Protein AF-A0A165Y566-F1 (afdb_monomer_lite)

Secondary structure (DSSP, 8-state):
-----------GGGSHHHHHHHHHHHTT----STTHHHHHHHHHHHHHHHHS----HHHHHHHHHHH--HHHHHHHHHHHHHHHHHHHTT--

pLDDT: mean 77.92, std 15.82, range [45.28, 95.06]

Foldseek 3Di:
DDPPPPPPPPPPCPDPVNVVLLVVLCVVAPLEDPCNLVSLVSSQVSSCVVPVDGDDSVVNVVVCVVPDPRVVRNVVVVVVVVVVVVVVVVPD

Radius of gyration: 18.21 Å; chains: 1; bounding box: 49×45×46 Å

Structure (mmCIF, N/CA/C/O backbone):
data_AF-A0A165Y566-F1
#
_entry.id   AF-A0A165Y566-F1
#
loop_
_atom_site.group_PDB
_atom_site.id
_atom_site.type_symbol
_atom_site.label_atom_id
_atom_site.label_alt_id
_atom_site.label_comp_id
_atom_site.label_asym_id
_atom_site.label_entity_id
_atom_site.label_seq_id
_atom_site.pdbx_PDB_ins_code
_atom_site.Cartn_x
_atom_site.Cartn_y
_atom_site.Cartn_z
_atom_site.occupancy
_atom_site.B_iso_or_equiv
_atom_site.auth_seq_id
_atom_site.auth_comp_id
_atom_site.auth_asym_id
_atom_site.auth_atom_id
_atom_site.pdbx_PDB_model_num
ATOM 1 N N . MET A 1 1 ? -24.769 -31.296 14.960 1.00 45.28 1 MET A N 1
ATOM 2 C CA . MET A 1 1 ? -23.919 -30.932 13.818 1.00 45.28 1 MET A CA 1
ATOM 3 C C . MET A 1 1 ? -23.650 -29.465 14.030 1.00 45.28 1 MET A C 1
ATOM 5 O O . MET A 1 1 ? -24.580 -28.682 13.919 1.00 45.28 1 MET A O 1
ATOM 9 N N . GLU A 1 2 ? -22.482 -29.163 14.589 1.00 46.53 2 GLU A N 1
ATOM 10 C CA . GLU A 1 2 ? -21.982 -27.795 14.703 1.00 46.53 2 GLU A CA 1
ATOM 11 C C . GLU A 1 2 ? -21.556 -27.387 13.300 1.00 46.53 2 GLU A C 1
ATOM 13 O O . GLU A 1 2 ? -20.661 -28.001 12.721 1.00 46.53 2 GLU A O 1
ATOM 18 N N . ASP A 1 3 ? -22.280 -26.431 12.730 1.00 47.72 3 ASP A N 1
ATOM 19 C CA . ASP A 1 3 ? -21.851 -25.752 11.522 1.00 47.72 3 ASP A CA 1
ATOM 20 C C . ASP A 1 3 ? -20.683 -24.840 11.927 1.00 47.72 3 ASP A C 1
ATOM 22 O O . ASP A 1 3 ? -20.878 -23.787 12.535 1.00 47.72 3 ASP A O 1
ATOM 26 N N . ASP A 1 4 ? -19.460 -25.302 11.654 1.00 50.53 4 ASP A N 1
ATOM 27 C CA . ASP A 1 4 ? -18.244 -24.487 11.615 1.00 50.53 4 ASP A CA 1
ATOM 28 C C . ASP A 1 4 ? -18.412 -23.437 10.503 1.00 50.53 4 ASP A C 1
ATOM 30 O O . ASP A 1 4 ? -17.992 -23.618 9.357 1.00 50.53 4 ASP A O 1
ATOM 34 N N . GLU A 1 5 ? -19.078 -22.331 10.828 1.00 49.12 5 GLU A N 1
ATOM 35 C CA . GLU A 1 5 ? -19.102 -21.131 10.002 1.00 49.12 5 GLU A CA 1
ATOM 36 C C . GLU A 1 5 ? -17.723 -20.474 10.137 1.00 49.12 5 GLU A C 1
ATOM 38 O O . GLU A 1 5 ? -17.469 -19.660 11.026 1.00 49.12 5 GLU A O 1
ATOM 43 N N . ALA A 1 6 ? -16.784 -20.919 9.297 1.00 48.44 6 ALA A N 1
ATOM 44 C CA . ALA A 1 6 ? -15.493 -20.277 9.113 1.00 48.44 6 ALA A CA 1
ATOM 45 C C . ALA A 1 6 ? -15.744 -18.791 8.842 1.00 48.44 6 ALA A C 1
ATOM 47 O O . ALA A 1 6 ? -16.154 -18.406 7.750 1.00 48.44 6 ALA A O 1
ATOM 48 N N . SER A 1 7 ? -15.543 -17.960 9.864 1.00 49.44 7 SER A N 1
ATOM 49 C CA . SER A 1 7 ? -15.646 -16.517 9.749 1.00 49.44 7 SER A CA 1
ATOM 50 C C . SER A 1 7 ? -14.607 -16.065 8.728 1.00 49.44 7 SER A C 1
ATOM 52 O O . SER A 1 7 ? -13.418 -15.972 9.055 1.00 49.44 7 SER A O 1
ATOM 54 N N . GLU A 1 8 ? -15.036 -15.826 7.489 1.00 57.66 8 GLU A N 1
ATOM 55 C CA . GLU A 1 8 ? -14.245 -15.129 6.483 1.00 57.66 8 GLU A CA 1
ATOM 56 C C . GLU A 1 8 ? -13.888 -13.766 7.070 1.00 57.66 8 GLU A C 1
ATOM 58 O O . GLU A 1 8 ? -14.673 -12.818 7.078 1.00 57.66 8 GLU A O 1
ATOM 63 N N . THR A 1 9 ? -12.712 -13.698 7.686 1.00 73.31 9 THR A N 1
ATOM 64 C CA . THR A 1 9 ? -12.230 -12.481 8.316 1.00 73.31 9 THR A CA 1
ATOM 65 C C . THR A 1 9 ? -11.777 -11.602 7.169 1.00 73.31 9 THR A C 1
ATOM 67 O O . THR A 1 9 ? -10.683 -11.790 6.645 1.00 73.31 9 THR A O 1
ATOM 70 N N . THR A 1 10 ? -12.658 -10.712 6.712 1.00 78.12 10 THR A N 1
ATOM 71 C CA . THR A 1 10 ? -12.371 -9.795 5.608 1.00 78.12 10 THR A CA 1
ATOM 72 C C . THR A 1 10 ? -11.027 -9.101 5.861 1.00 78.12 10 THR A C 1
ATOM 74 O O . THR A 1 10 ? -10.872 -8.477 6.921 1.00 78.12 10 THR A O 1
ATOM 77 N N . PRO A 1 11 ? -10.050 -9.205 4.938 1.00 87.81 11 PRO A N 1
ATOM 78 C CA . PRO A 1 11 ? -8.771 -8.524 5.073 1.00 87.81 11 PRO A CA 1
ATOM 79 C C . PRO A 1 11 ? -8.981 -7.037 5.348 1.00 87.81 11 PRO A C 1
ATOM 81 O O . PRO A 1 11 ? -9.880 -6.405 4.794 1.00 87.81 11 PRO A O 1
ATOM 84 N N . TRP A 1 12 ? -8.152 -6.435 6.203 1.00 90.75 12 TRP A N 1
ATOM 85 C CA . TRP A 1 12 ? -8.363 -5.034 6.587 1.00 90.75 12 TRP A CA 1
ATOM 86 C C . TRP A 1 12 ? -8.326 -4.081 5.377 1.00 90.75 12 TRP A C 1
ATOM 88 O O . TRP A 1 12 ? -9.080 -3.107 5.338 1.00 90.75 12 TRP A O 1
ATOM 98 N N . LEU A 1 13 ? -7.514 -4.393 4.359 1.00 91.06 13 LEU A N 1
ATOM 99 C CA . LEU A 1 13 ? -7.445 -3.654 3.091 1.00 91.06 13 LEU A CA 1
ATOM 100 C C . LEU A 1 13 ? -8.725 -3.735 2.239 1.00 91.06 13 LEU A C 1
ATOM 102 O O . LEU A 1 13 ? -8.860 -2.961 1.293 1.00 91.06 13 LEU A O 1
ATOM 106 N N . ASP A 1 14 ? -9.654 -4.634 2.561 1.00 90.62 14 ASP A N 1
ATOM 107 C CA . ASP A 1 14 ? -10.975 -4.757 1.928 1.00 90.62 14 ASP A CA 1
ATOM 108 C C . ASP A 1 14 ? -12.082 -4.065 2.740 1.00 90.62 14 ASP A C 1
ATOM 110 O O . ASP A 1 14 ? -13.245 -4.040 2.343 1.00 90.62 14 ASP A O 1
ATOM 114 N N . THR A 1 15 ? -11.736 -3.446 3.872 1.00 92.62 15 THR A N 1
ATOM 115 C CA . THR A 1 15 ? -12.651 -2.550 4.585 1.00 92.62 15 THR A CA 1
ATOM 116 C C . THR A 1 15 ? -12.684 -1.174 3.923 1.00 92.62 15 THR A C 1
ATOM 118 O O . THR A 1 15 ? -11.683 -0.712 3.381 1.00 92.62 15 THR A O 1
ATOM 121 N N . VAL A 1 16 ? -13.803 -0.454 4.047 1.00 92.31 16 VAL A N 1
ATOM 122 C CA . VAL A 1 16 ? -13.951 0.905 3.486 1.00 92.31 16 VAL A CA 1
ATOM 123 C C . VAL A 1 16 ? -12.845 1.850 3.971 1.00 92.31 16 VAL A C 1
ATOM 125 O O . VAL A 1 16 ? -12.3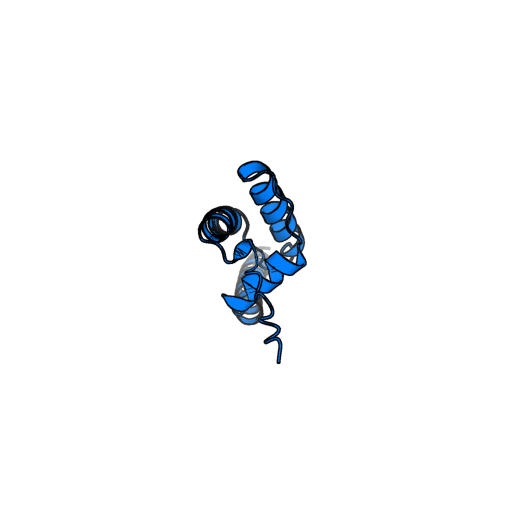02 2.635 3.196 1.00 92.31 16 VAL A O 1
ATOM 128 N N . GLU A 1 17 ? -12.489 1.778 5.255 1.00 91.81 17 GLU A N 1
ATOM 129 C CA . GLU A 1 17 ? -11.406 2.587 5.817 1.00 91.81 17 GLU A CA 1
ATOM 130 C C . GLU A 1 17 ? -10.049 2.207 5.206 1.00 91.81 17 GLU A C 1
ATOM 132 O O . GLU A 1 17 ? -9.308 3.089 4.760 1.00 91.81 17 GLU A O 1
ATOM 137 N N . GLY A 1 18 ? -9.753 0.904 5.143 1.00 92.94 18 GLY A N 1
ATOM 138 C CA . GLY A 1 18 ? -8.523 0.379 4.558 1.00 92.94 18 GLY A CA 1
ATOM 139 C C . GLY A 1 18 ? -8.363 0.780 3.097 1.00 92.94 18 GLY A C 1
ATOM 140 O O . GLY A 1 18 ? -7.317 1.308 2.717 1.00 92.94 18 GLY A O 1
ATOM 141 N N . GLU A 1 19 ? -9.422 0.647 2.301 1.00 93.31 19 GLU A N 1
ATOM 142 C CA . GLU A 1 19 ? -9.437 1.038 0.893 1.00 93.31 19 GLU A CA 1
ATOM 143 C C . GLU A 1 19 ? -9.181 2.533 0.701 1.00 93.31 19 GLU A C 1
ATOM 145 O O . GLU A 1 19 ? -8.341 2.921 -0.112 1.00 93.31 19 GLU A O 1
ATOM 150 N N . ILE A 1 20 ? -9.842 3.402 1.473 1.00 93.44 20 ILE A N 1
ATOM 151 C CA . ILE A 1 20 ? -9.642 4.856 1.370 1.00 93.44 20 ILE A CA 1
ATOM 152 C C . ILE A 1 20 ? -8.174 5.220 1.614 1.00 93.44 20 ILE A C 1
ATOM 154 O O . ILE A 1 20 ? -7.594 6.025 0.874 1.00 93.44 20 ILE A O 1
ATOM 158 N N . VAL A 1 21 ? -7.560 4.650 2.652 1.00 94.00 21 VAL A N 1
ATOM 159 C CA . VAL A 1 21 ? -6.157 4.919 2.994 1.00 94.00 21 VAL A CA 1
ATOM 160 C C . VAL A 1 21 ? -5.226 4.333 1.932 1.00 94.00 21 VAL A C 1
ATOM 162 O O . VAL A 1 21 ? -4.316 5.028 1.464 1.00 94.00 21 VAL A O 1
ATOM 165 N N . PHE A 1 22 ? -5.487 3.101 1.496 1.00 92.44 22 PHE A N 1
ATOM 166 C CA . PHE A 1 22 ? -4.745 2.418 0.442 1.00 92.44 22 PHE A CA 1
ATOM 167 C C . PHE A 1 22 ? -4.749 3.216 -0.867 1.00 92.44 22 PHE A C 1
ATOM 169 O O . PHE A 1 22 ? -3.687 3.481 -1.435 1.00 92.44 22 PHE A O 1
ATOM 176 N N . PHE A 1 23 ? -5.909 3.685 -1.332 1.00 90.88 23 PHE A N 1
ATOM 177 C CA . PHE A 1 23 ? -6.001 4.473 -2.561 1.00 90.88 23 PHE A CA 1
ATOM 178 C C . PHE A 1 23 ? -5.301 5.824 -2.423 1.00 90.88 23 PHE A C 1
ATOM 180 O O . PHE A 1 23 ? -4.604 6.256 -3.341 1.00 90.88 23 PHE A O 1
ATOM 187 N N . ARG A 1 24 ? -5.391 6.481 -1.260 1.00 90.38 24 ARG A N 1
ATOM 188 C CA . ARG A 1 24 ? -4.635 7.718 -0.990 1.00 90.38 24 ARG A CA 1
ATOM 189 C C . ARG A 1 24 ? -3.122 7.502 -1.027 1.00 90.38 24 ARG A C 1
ATOM 191 O O . ARG A 1 24 ? -2.396 8.409 -1.436 1.00 90.38 24 ARG A O 1
ATOM 198 N N . ALA A 1 25 ? -2.636 6.345 -0.586 1.00 90.44 25 ALA A N 1
ATOM 199 C CA . ALA A 1 25 ? -1.222 5.975 -0.661 1.00 90.44 25 ALA A CA 1
ATOM 200 C C . ALA A 1 25 ? -0.795 5.639 -2.093 1.00 90.44 25 ALA A C 1
ATOM 202 O O . ALA A 1 25 ? 0.169 6.213 -2.598 1.00 90.44 25 ALA A O 1
ATOM 203 N N . SER A 1 26 ? -1.591 4.836 -2.790 1.00 86.56 26 SER A N 1
ATOM 204 C CA . SER A 1 26 ? -1.378 4.451 -4.191 1.00 86.56 26 SER A CA 1
ATOM 205 C C . SER A 1 26 ? -1.423 5.649 -5.150 1.00 86.56 26 SER A C 1
ATOM 207 O O . SER A 1 26 ? -0.725 5.703 -6.165 1.00 86.56 26 SER A O 1
ATOM 209 N N . MET A 1 27 ? -2.204 6.682 -4.815 1.00 83.94 27 MET A N 1
ATOM 210 C CA . MET A 1 27 ? -2.220 7.944 -5.555 1.00 83.94 27 MET A CA 1
ATOM 211 C C . MET A 1 27 ? -0.912 8.741 -5.438 1.00 83.94 27 MET A C 1
ATOM 213 O O . MET A 1 27 ? -0.630 9.558 -6.316 1.00 83.94 27 MET A O 1
ATOM 217 N N . ARG A 1 28 ? -0.099 8.500 -4.405 1.00 83.25 28 ARG A N 1
ATOM 218 C CA . ARG A 1 28 ? 1.182 9.187 -4.177 1.00 83.25 28 ARG A CA 1
ATOM 219 C C . ARG A 1 28 ? 2.391 8.354 -4.591 1.00 83.25 28 ARG A C 1
ATOM 221 O O . ARG A 1 28 ? 3.394 8.924 -5.001 1.00 83.25 28 ARG A O 1
ATOM 228 N N . ALA A 1 29 ? 2.285 7.031 -4.518 1.00 84.50 29 ALA A N 1
ATOM 229 C CA . ALA A 1 29 ? 3.309 6.091 -4.949 1.00 84.50 29 ALA A CA 1
ATOM 230 C C . ALA A 1 29 ? 2.688 5.073 -5.909 1.00 84.50 29 ALA A C 1
ATOM 232 O O . ALA A 1 29 ? 1.751 4.368 -5.552 1.00 84.50 29 ALA A O 1
ATOM 233 N N . ARG A 1 30 ? 3.201 5.010 -7.140 1.00 79.88 30 ARG A N 1
ATOM 234 C CA . ARG A 1 30 ? 2.736 4.065 -8.162 1.00 79.88 30 ARG A CA 1
ATOM 235 C C . ARG A 1 30 ? 3.701 2.879 -8.186 1.00 79.88 30 ARG A C 1
ATOM 237 O O . ARG A 1 30 ? 4.833 3.077 -8.618 1.00 79.88 30 ARG A O 1
ATOM 244 N N . PRO A 1 31 ? 3.312 1.673 -7.743 1.00 77.69 31 PRO A N 1
ATOM 245 C CA . PRO A 1 31 ? 4.200 0.511 -7.720 1.00 77.69 31 PRO A CA 1
ATOM 246 C C . PRO A 1 31 ? 4.359 -0.101 -9.117 1.00 77.69 31 PRO A C 1
ATOM 248 O O . PRO A 1 31 ? 3.973 -1.235 -9.367 1.00 77.69 31 PRO A O 1
ATOM 251 N N . VAL A 1 32 ? 4.934 0.673 -10.038 1.00 77.81 32 VAL A N 1
ATOM 252 C CA . VAL A 1 32 ? 5.184 0.287 -11.430 1.00 77.81 32 VAL A CA 1
ATOM 253 C C . VAL A 1 32 ? 6.643 0.531 -11.802 1.00 77.81 32 VAL A C 1
ATOM 255 O O . VAL A 1 32 ? 7.287 1.445 -11.284 1.00 77.81 32 VAL A O 1
ATOM 258 N N . GLY A 1 33 ? 7.164 -0.286 -12.717 1.00 74.31 33 GLY A N 1
ATOM 259 C CA . GLY A 1 33 ? 8.540 -0.184 -13.200 1.00 74.31 33 GLY A CA 1
ATOM 260 C C . GLY A 1 33 ? 9.598 -0.608 -12.173 1.00 74.31 33 GLY A C 1
ATOM 261 O O . GLY A 1 33 ? 9.326 -1.320 -11.207 1.00 74.31 33 GLY A O 1
ATOM 262 N N . ILE A 1 34 ? 10.834 -0.147 -12.384 1.00 77.38 34 ILE A N 1
ATOM 263 C CA . ILE A 1 34 ? 12.042 -0.627 -11.682 1.00 77.38 34 ILE A CA 1
ATOM 264 C C . ILE A 1 34 ? 11.949 -0.456 -10.155 1.00 77.38 34 ILE A C 1
ATOM 266 O O . ILE A 1 34 ? 12.441 -1.292 -9.399 1.00 77.38 34 ILE A O 1
ATOM 270 N N . HIS A 1 35 ? 11.286 0.601 -9.680 1.00 84.00 35 HIS A N 1
ATOM 271 C CA . HIS A 1 35 ? 11.217 0.943 -8.254 1.00 84.00 35 HIS A CA 1
ATOM 272 C C . HIS A 1 35 ? 9.936 0.458 -7.557 1.00 84.00 35 HIS A C 1
ATOM 274 O O . HIS A 1 35 ? 9.611 0.922 -6.463 1.00 84.00 35 HIS A O 1
ATOM 280 N N . ARG A 1 36 ? 9.208 -0.501 -8.146 1.00 84.81 36 ARG A N 1
ATOM 281 C CA . ARG A 1 36 ? 7.906 -0.965 -7.638 1.00 84.81 36 ARG A CA 1
ATOM 282 C C . ARG A 1 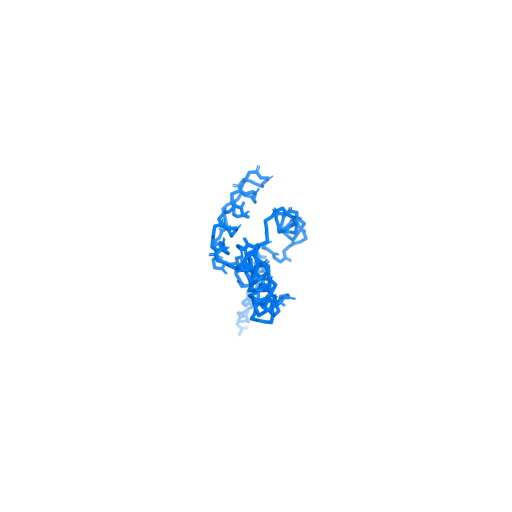36 ? 7.924 -1.433 -6.176 1.00 84.81 36 ARG A C 1
ATOM 284 O O . ARG A 1 36 ? 7.028 -1.083 -5.415 1.00 84.81 36 ARG A O 1
ATOM 291 N N . PHE A 1 37 ? 8.979 -2.134 -5.755 1.00 89.00 37 PHE A N 1
ATOM 292 C CA . PHE A 1 37 ? 9.135 -2.593 -4.369 1.00 89.00 37 PHE A CA 1
ATOM 293 C C . PHE A 1 37 ? 9.307 -1.427 -3.391 1.00 89.00 37 PHE A C 1
ATOM 295 O O . PHE A 1 37 ? 8.720 -1.428 -2.314 1.00 89.00 37 PHE A O 1
ATOM 302 N N . PHE A 1 38 ? 10.054 -0.393 -3.787 1.00 89.69 38 PHE A N 1
ATOM 303 C CA . PHE A 1 38 ? 10.221 0.809 -2.974 1.00 89.69 38 PHE A CA 1
ATOM 304 C C . PHE A 1 38 ? 8.897 1.564 -2.823 1.00 89.69 38 PHE A C 1
ATOM 306 O O . PHE A 1 38 ? 8.548 2.000 -1.729 1.00 89.69 38 PHE A O 1
ATOM 313 N N . HIS A 1 39 ? 8.113 1.655 -3.899 1.00 89.62 39 HIS A N 1
ATOM 314 C CA . HIS A 1 39 ? 6.785 2.258 -3.844 1.00 89.62 39 HIS A CA 1
ATOM 315 C C . HIS A 1 39 ? 5.824 1.499 -2.924 1.00 89.62 39 HIS A C 1
ATOM 317 O O . HIS A 1 39 ? 5.084 2.151 -2.191 1.00 89.62 39 HIS A O 1
ATOM 323 N N . VAL A 1 40 ? 5.871 0.163 -2.888 1.00 91.81 40 VAL A N 1
ATOM 324 C CA . VAL A 1 40 ? 5.089 -0.621 -1.916 1.00 91.81 40 VAL A CA 1
ATOM 325 C C . VAL A 1 40 ? 5.514 -0.325 -0.480 1.00 91.81 40 VAL A C 1
ATOM 327 O O . VAL A 1 40 ? 4.654 -0.060 0.355 1.00 91.81 40 VAL A O 1
ATOM 330 N N . VAL A 1 41 ? 6.815 -0.223 -0.198 1.00 93.62 41 VAL A N 1
ATOM 331 C CA . VAL A 1 41 ? 7.295 0.187 1.135 1.00 93.62 41 VAL A CA 1
ATOM 332 C C . VAL A 1 41 ? 6.804 1.593 1.506 1.00 93.62 41 VAL A C 1
ATOM 334 O O . VAL A 1 41 ? 6.380 1.823 2.639 1.00 93.62 41 VAL A O 1
ATOM 337 N N . CYS A 1 42 ? 6.792 2.540 0.562 1.00 92.50 42 CYS A N 1
ATOM 338 C CA . CYS A 1 42 ? 6.215 3.868 0.794 1.00 92.50 42 CYS A CA 1
ATOM 339 C C . CYS A 1 42 ? 4.710 3.813 1.098 1.00 92.50 42 CYS A C 1
ATOM 341 O O . CYS A 1 42 ? 4.226 4.584 1.928 1.00 92.50 42 CYS A O 1
ATOM 343 N N . ILE A 1 43 ? 3.969 2.918 0.439 1.00 92.56 43 ILE A N 1
ATOM 344 C CA . ILE A 1 43 ? 2.540 2.707 0.693 1.00 92.56 43 ILE A CA 1
ATOM 345 C C . ILE A 1 43 ? 2.329 2.150 2.104 1.00 92.56 43 ILE A C 1
ATOM 347 O O . ILE A 1 43 ? 1.524 2.711 2.849 1.00 92.56 43 ILE A O 1
ATOM 351 N N . MET A 1 44 ? 3.094 1.127 2.499 1.00 94.56 44 MET A N 1
ATOM 352 C CA . MET A 1 44 ? 3.053 0.547 3.848 1.00 94.56 44 MET A CA 1
ATOM 353 C C . MET A 1 44 ? 3.335 1.609 4.919 1.00 94.56 44 MET A C 1
ATOM 355 O O . MET A 1 44 ? 2.570 1.759 5.873 1.00 94.56 44 MET A O 1
ATOM 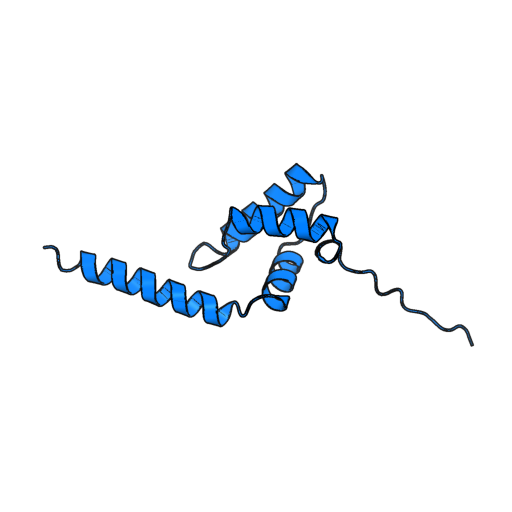359 N N . ASP A 1 45 ? 4.390 2.412 4.741 1.00 95.06 45 ASP A N 1
ATOM 360 C CA . ASP A 1 45 ? 4.734 3.479 5.685 1.00 95.06 45 ASP A CA 1
ATOM 361 C C . ASP A 1 45 ? 3.644 4.559 5.755 1.00 95.06 45 ASP A C 1
ATOM 363 O O . ASP A 1 45 ? 3.317 5.048 6.839 1.00 95.06 45 ASP A O 1
ATOM 367 N N . GLN A 1 46 ? 3.019 4.909 4.628 1.00 94.25 46 GLN A N 1
ATOM 368 C CA . GLN A 1 46 ? 1.918 5.867 4.625 1.00 94.25 46 GLN A CA 1
ATOM 369 C C . GLN A 1 46 ? 0.675 5.326 5.347 1.00 94.25 46 GLN A C 1
ATOM 371 O O . GLN A 1 46 ? 0.058 6.075 6.109 1.00 94.25 46 GLN A O 1
ATOM 376 N N . ILE A 1 47 ? 0.310 4.059 5.129 1.00 93.88 47 ILE A N 1
ATOM 377 C CA . ILE A 1 47 ? -0.811 3.410 5.826 1.00 93.88 47 ILE A CA 1
ATOM 378 C C . ILE A 1 47 ? -0.554 3.419 7.334 1.00 93.88 47 ILE A C 1
ATOM 380 O O . ILE A 1 47 ? -1.411 3.872 8.099 1.00 93.88 47 ILE A O 1
ATOM 384 N N . ARG A 1 48 ? 0.659 3.038 7.751 1.00 94.88 48 ARG A N 1
ATOM 385 C CA . ARG A 1 48 ? 1.074 3.055 9.156 1.00 94.88 48 ARG A CA 1
ATOM 386 C C . ARG A 1 48 ? 0.993 4.444 9.772 1.00 94.88 48 ARG A C 1
ATOM 388 O O . ARG A 1 48 ? 0.456 4.597 10.863 1.00 94.88 48 ARG A O 1
ATOM 395 N N . ARG A 1 49 ? 1.463 5.483 9.076 1.00 93.81 49 ARG A N 1
ATOM 396 C CA . ARG A 1 49 ? 1.388 6.870 9.572 1.00 93.81 49 ARG A CA 1
ATOM 397 C C . ARG A 1 49 ? -0.042 7.396 9.706 1.00 93.81 49 ARG A C 1
ATOM 399 O O . ARG A 1 49 ? -0.276 8.254 10.548 1.00 93.81 49 ARG A O 1
ATOM 406 N N . GLN A 1 50 ? -0.975 6.939 8.868 1.00 92.56 50 GLN A N 1
ATOM 407 C CA . GLN A 1 50 ? -2.362 7.424 8.883 1.00 92.56 50 GLN A CA 1
ATOM 408 C C . GLN A 1 50 ? -3.261 6.659 9.854 1.00 92.56 50 GLN A C 1
ATOM 410 O O . GLN A 1 50 ? -4.177 7.252 10.412 1.00 92.56 50 GLN A O 1
ATOM 415 N N . THR A 1 51 ? -3.010 5.365 10.046 1.00 92.38 51 THR A N 1
ATOM 416 C CA . THR A 1 51 ? -3.914 4.467 10.787 1.00 92.38 51 THR A CA 1
ATOM 417 C C . THR A 1 51 ? -3.285 3.861 12.037 1.00 92.38 51 THR A C 1
ATOM 419 O O . THR A 1 51 ? -3.989 3.285 12.860 1.00 92.38 51 THR A O 1
ATOM 422 N N . GLY A 1 52 ? -1.959 3.955 12.184 1.00 92.81 52 GLY A N 1
ATOM 423 C CA . GLY A 1 52 ? -1.199 3.260 13.223 1.00 92.81 52 GLY A CA 1
ATOM 424 C C . GLY A 1 52 ? -1.070 1.750 13.000 1.00 92.81 52 GLY A C 1
ATOM 425 O O . GLY A 1 52 ? -0.475 1.078 13.838 1.00 92.81 52 GLY A O 1
ATOM 426 N N . ARG A 1 53 ? -1.614 1.205 11.902 1.00 91.94 53 ARG A N 1
ATOM 427 C CA . ARG A 1 53 ? -1.588 -0.231 11.600 1.00 91.94 53 ARG A CA 1
ATOM 428 C C .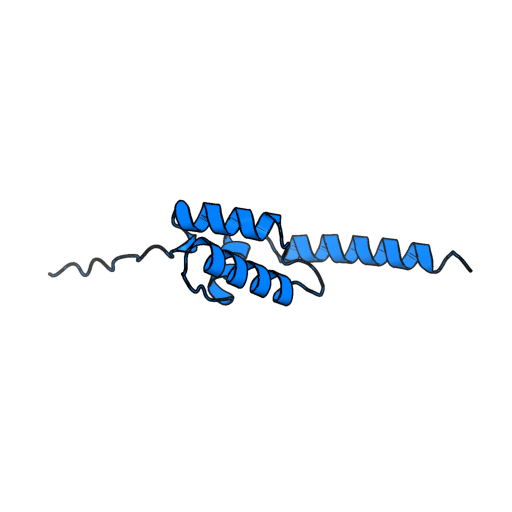 ARG A 1 53 ? -0.405 -0.599 10.720 1.00 91.94 53 ARG A C 1
ATOM 430 O O . ARG A 1 53 ? -0.052 0.134 9.799 1.00 91.94 53 ARG A O 1
ATOM 437 N N . GLU A 1 54 ? 0.165 -1.763 10.984 1.00 92.19 54 GLU A N 1
ATOM 438 C CA . GLU A 1 54 ? 1.117 -2.401 10.081 1.00 92.19 54 GLU A CA 1
ATOM 439 C C . GLU A 1 54 ? 0.360 -3.344 9.145 1.00 92.19 54 GLU A C 1
ATOM 441 O O . GLU A 1 54 ? -0.578 -4.022 9.562 1.00 92.19 54 GLU A O 1
ATOM 446 N N . VAL A 1 55 ? 0.738 -3.317 7.871 1.00 91.38 55 VAL A N 1
ATOM 447 C CA . VAL A 1 55 ? 0.168 -4.135 6.796 1.00 91.38 55 VAL A CA 1
ATOM 448 C C . VAL A 1 55 ? 1.338 -4.782 6.074 1.00 91.38 55 VAL A C 1
ATOM 450 O O . VAL A 1 55 ? 2.361 -4.111 5.889 1.00 91.38 55 VAL A O 1
ATOM 453 N N . ASP A 1 56 ? 1.208 -6.053 5.697 1.00 93.00 56 ASP A N 1
ATOM 454 C CA . ASP A 1 56 ? 2.275 -6.759 4.997 1.00 93.00 56 ASP A CA 1
ATOM 455 C C . ASP A 1 56 ? 2.408 -6.261 3.547 1.00 93.00 56 ASP A C 1
ATOM 457 O O . ASP A 1 56 ? 1.455 -5.780 2.929 1.00 93.00 56 ASP A O 1
ATOM 461 N N . GLY A 1 57 ? 3.617 -6.346 2.994 1.00 90.75 57 GLY A N 1
ATOM 462 C CA . GLY A 1 57 ? 3.842 -6.023 1.590 1.00 90.75 57 GLY A CA 1
ATOM 463 C C . GLY A 1 57 ? 3.098 -6.983 0.662 1.00 90.75 57 GLY A C 1
ATOM 464 O O . GLY A 1 57 ? 2.615 -6.554 -0.386 1.00 90.75 57 GLY A O 1
ATOM 465 N N . ASP A 1 58 ? 2.966 -8.249 1.053 1.00 90.88 58 ASP A N 1
ATOM 466 C CA . ASP A 1 58 ? 2.253 -9.261 0.280 1.00 90.88 58 ASP A CA 1
ATOM 467 C C . ASP A 1 58 ? 0.750 -8.959 0.200 1.00 90.88 58 ASP A C 1
ATOM 469 O O . ASP A 1 58 ? 0.196 -9.018 -0.899 1.00 90.88 58 ASP A O 1
ATOM 473 N N . ASP A 1 59 ? 0.128 -8.489 1.288 1.00 91.44 59 ASP A N 1
ATOM 474 C CA . ASP A 1 59 ? -1.281 -8.051 1.300 1.00 91.44 59 ASP A CA 1
ATOM 475 C C . ASP A 1 59 ? -1.515 -6.883 0.327 1.00 91.44 59 ASP A C 1
ATOM 477 O O . ASP A 1 59 ? -2.519 -6.806 -0.384 1.00 91.44 59 ASP A O 1
ATOM 481 N N . ILE A 1 60 ? -0.557 -5.952 0.270 1.00 90.94 60 ILE A N 1
ATOM 482 C CA . ILE A 1 60 ? -0.592 -4.815 -0.653 1.00 90.94 60 ILE A CA 1
ATOM 483 C C . ILE A 1 60 ? -0.501 -5.304 -2.100 1.00 90.94 60 ILE A C 1
ATOM 485 O O . ILE A 1 60 ? -1.262 -4.840 -2.953 1.00 90.94 60 ILE A O 1
ATOM 489 N N . TRP A 1 61 ? 0.400 -6.245 -2.390 1.00 90.19 61 TRP A N 1
ATOM 490 C CA . TRP A 1 61 ? 0.524 -6.841 -3.719 1.00 90.19 61 TRP A CA 1
ATOM 491 C C . TRP A 1 61 ? -0.715 -7.629 -4.126 1.00 90.19 61 TRP A C 1
ATOM 493 O O . TRP A 1 61 ? -1.144 -7.523 -5.275 1.00 90.19 61 TRP A O 1
ATOM 503 N N . GLU A 1 62 ? -1.298 -8.393 -3.210 1.00 90.69 62 GLU A N 1
ATOM 504 C CA . GLU A 1 62 ? -2.532 -9.134 -3.443 1.00 90.69 62 GLU A CA 1
ATOM 505 C C . GLU A 1 62 ? -3.693 -8.185 -3.752 1.00 90.69 62 GLU A C 1
ATOM 507 O O . GLU A 1 62 ? -4.364 -8.351 -4.774 1.00 90.69 62 GLU A O 1
ATOM 512 N N . LYS A 1 63 ? -3.844 -7.106 -2.973 1.00 89.56 63 LYS A N 1
ATOM 513 C CA . LYS A 1 63 ? -4.835 -6.056 -3.242 1.00 89.56 63 LYS A CA 1
ATOM 514 C C . LYS A 1 63 ? -4.604 -5.377 -4.595 1.00 89.56 63 LYS A C 1
ATOM 516 O O . LYS A 1 63 ? -5.555 -5.082 -5.313 1.00 89.56 63 LYS A O 1
ATOM 521 N N . PHE A 1 64 ? -3.354 -5.134 -4.991 1.00 87.00 64 PHE A N 1
ATOM 522 C CA . PHE A 1 64 ? -3.070 -4.603 -6.325 1.00 87.00 64 PHE A CA 1
ATOM 523 C C . PHE A 1 64 ? -3.453 -5.579 -7.441 1.00 87.00 64 PHE A C 1
ATOM 525 O O . PHE A 1 64 ? -4.055 -5.141 -8.417 1.00 87.00 64 PHE A O 1
ATOM 532 N N . ARG A 1 65 ? -3.146 -6.875 -7.297 1.00 86.25 65 ARG A N 1
ATOM 533 C CA . ARG A 1 65 ? -3.486 -7.913 -8.288 1.00 86.25 65 ARG A CA 1
ATOM 534 C C . ARG A 1 65 ? -4.989 -8.158 -8.404 1.00 86.25 65 ARG A C 1
ATOM 536 O O . ARG A 1 65 ? -5.453 -8.504 -9.484 1.00 86.25 65 ARG A O 1
ATOM 543 N N . SER A 1 66 ? -5.752 -7.973 -7.325 1.00 84.94 66 SER A N 1
ATOM 544 C CA . SER A 1 66 ? -7.211 -8.125 -7.370 1.00 84.94 66 SER A CA 1
ATOM 545 C C . SER A 1 66 ? -7.904 -7.009 -8.162 1.00 84.94 66 SER A C 1
ATOM 547 O O . SER A 1 66 ? -9.002 -7.217 -8.673 1.00 84.94 66 SER A O 1
ATOM 549 N N . MET A 1 67 ? -7.262 -5.841 -8.304 1.00 79.44 67 MET A N 1
ATOM 550 C CA . MET A 1 67 ? -7.831 -4.667 -8.983 1.00 79.44 67 MET A CA 1
ATOM 551 C C . MET A 1 67 ? -7.165 -4.321 -10.319 1.00 79.44 67 MET A C 1
ATOM 553 O O . MET A 1 67 ? -7.801 -3.700 -11.171 1.00 79.44 67 MET A O 1
ATOM 557 N N . TYR A 1 68 ? -5.894 -4.678 -10.503 1.00 74.50 68 TYR A N 1
ATOM 558 C CA . TYR A 1 68 ? -5.103 -4.334 -11.678 1.00 74.50 68 TYR A CA 1
ATOM 559 C C . TYR A 1 68 ? -4.386 -5.558 -12.239 1.00 74.50 68 TYR A C 1
ATOM 561 O O . TYR A 1 68 ? -3.753 -6.320 -11.508 1.00 74.50 68 TYR A O 1
ATOM 569 N N . ASP A 1 69 ? -4.388 -5.667 -13.565 1.00 71.62 69 ASP A N 1
ATOM 570 C CA . ASP A 1 69 ? -3.417 -6.488 -14.280 1.00 71.62 69 ASP A CA 1
ATOM 571 C C . ASP A 1 69 ? -2.057 -5.768 -14.242 1.00 71.62 69 ASP A C 1
ATOM 573 O O . ASP A 1 69 ? -1.766 -4.865 -15.036 1.00 71.62 69 ASP A O 1
ATOM 577 N N . LEU A 1 70 ? -1.257 -6.105 -13.229 1.00 67.25 70 LEU A N 1
ATOM 578 C CA . LEU A 1 70 ? 0.057 -5.505 -12.998 1.00 67.25 70 LEU A CA 1
ATOM 579 C C . LEU A 1 70 ? 1.033 -5.780 -14.152 1.00 67.25 70 LEU A C 1
ATOM 581 O O . LEU A 1 70 ? 1.887 -4.932 -14.426 1.00 67.25 70 LEU A O 1
ATOM 585 N N . ASP A 1 71 ? 0.874 -6.901 -14.857 1.00 63.78 71 ASP A N 1
ATOM 586 C CA . ASP A 1 71 ? 1.751 -7.306 -15.957 1.00 63.78 71 ASP A CA 1
ATOM 587 C C . ASP A 1 71 ? 1.494 -6.446 -17.204 1.00 63.78 71 ASP A C 1
ATOM 589 O O . ASP A 1 71 ? 2.430 -5.962 -17.851 1.00 63.78 71 ASP A O 1
ATOM 593 N N . ALA A 1 72 ? 0.224 -6.151 -17.499 1.00 61.31 72 ALA A N 1
ATOM 594 C CA . ALA A 1 72 ? -0.142 -5.223 -18.570 1.00 61.31 72 ALA A CA 1
ATOM 595 C C . ALA A 1 72 ? 0.379 -3.793 -18.311 1.00 61.31 72 ALA A C 1
ATOM 597 O O . ALA A 1 72 ? 0.790 -3.086 -19.239 1.00 61.31 72 ALA A O 1
ATOM 598 N N . LEU A 1 73 ? 0.395 -3.366 -17.043 1.00 60.09 73 LEU A N 1
ATOM 599 C CA . LEU A 1 73 ? 0.859 -2.037 -16.642 1.00 60.09 73 LEU A CA 1
ATOM 600 C C . LEU A 1 73 ? 2.393 -1.917 -16.691 1.00 60.09 73 LEU A C 1
ATOM 602 O O . LEU A 1 73 ? 2.916 -0.875 -17.095 1.00 60.09 73 LEU A O 1
ATOM 606 N N . GLU A 1 74 ? 3.120 -2.981 -16.341 1.00 64.31 74 GLU A N 1
ATOM 607 C CA . GLU A 1 74 ? 4.583 -3.042 -16.452 1.00 64.31 74 GLU A CA 1
ATOM 608 C C . GLU A 1 74 ? 5.050 -2.947 -17.916 1.00 64.31 74 GLU A C 1
ATOM 610 O O . GLU A 1 74 ? 5.987 -2.199 -18.222 1.00 64.31 74 GLU A O 1
ATOM 615 N N . GLY A 1 75 ? 4.334 -3.600 -18.840 1.00 60.22 75 GLY A N 1
ATOM 616 C CA . GLY A 1 75 ? 4.607 -3.519 -20.279 1.00 60.22 75 GLY A CA 1
ATOM 617 C C . GLY A 1 75 ? 4.503 -2.096 -20.849 1.00 60.22 75 GLY A C 1
ATOM 618 O O . GLY A 1 75 ? 5.362 -1.675 -21.627 1.00 60.22 75 GLY A O 1
ATOM 619 N N . LEU A 1 76 ? 3.502 -1.316 -20.421 1.00 58.94 76 LEU A N 1
ATOM 620 C CA . LEU A 1 76 ? 3.304 0.071 -20.870 1.00 58.94 76 LEU A CA 1
ATOM 621 C C . LEU A 1 76 ? 4.421 1.018 -20.405 1.00 58.94 76 LEU A C 1
ATOM 623 O O . LEU A 1 76 ? 4.885 1.860 -21.178 1.00 58.94 76 LEU A O 1
ATOM 627 N N . VAL A 1 77 ? 4.870 0.883 -19.153 1.00 59.44 77 VAL A N 1
ATOM 628 C CA . VAL A 1 77 ? 5.933 1.741 -18.599 1.00 59.44 77 VAL A CA 1
ATOM 629 C C . VAL A 1 77 ? 7.281 1.424 -19.248 1.00 59.44 77 VAL A C 1
ATOM 631 O O . VAL A 1 77 ? 8.024 2.348 -19.580 1.00 59.44 77 VAL A O 1
ATOM 634 N N . SER A 1 78 ? 7.567 0.144 -19.507 1.00 58.50 78 SER A N 1
ATOM 635 C CA . SER A 1 78 ? 8.789 -0.283 -20.201 1.00 58.50 78 SER A CA 1
ATOM 636 C C . SER A 1 78 ? 8.916 0.356 -21.593 1.00 58.50 78 SER A C 1
ATOM 638 O O . SER A 1 78 ? 9.953 0.941 -21.910 1.00 58.50 78 SER A O 1
ATOM 640 N N . LEU A 1 79 ? 7.835 0.358 -22.382 1.00 58.69 79 LEU A N 1
ATOM 641 C CA . LEU A 1 79 ? 7.784 0.998 -23.704 1.00 58.69 79 LEU A CA 1
ATOM 642 C C . LEU A 1 79 ? 8.043 2.508 -23.641 1.00 58.69 79 LEU A C 1
ATOM 644 O O . LEU A 1 79 ? 8.779 3.046 -24.469 1.00 58.69 79 LEU A O 1
ATOM 648 N N . SER A 1 80 ? 7.472 3.189 -22.645 1.00 56.19 80 SER A N 1
ATOM 649 C CA . SER A 1 80 ? 7.620 4.636 -22.487 1.00 56.19 80 SER A CA 1
ATOM 650 C C . SER A 1 80 ? 9.041 5.032 -22.070 1.00 56.19 80 SER A C 1
ATOM 652 O O . SER A 1 80 ? 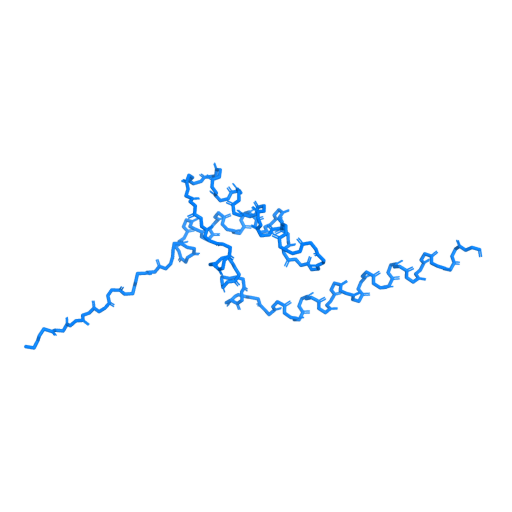9.589 5.990 -22.613 1.00 56.19 80 SER A O 1
ATOM 654 N N . THR A 1 81 ? 9.670 4.299 -21.145 1.00 60.09 81 THR A N 1
ATOM 655 C CA . THR A 1 81 ? 11.066 4.554 -20.753 1.00 60.09 81 THR A CA 1
ATOM 656 C C . THR A 1 81 ? 12.025 4.247 -21.898 1.00 60.09 81 THR A C 1
ATOM 658 O O . THR A 1 81 ? 12.926 5.044 -22.156 1.00 60.09 81 THR A O 1
ATOM 661 N N . SER A 1 82 ? 11.804 3.155 -22.637 1.00 60.12 82 SER A N 1
ATOM 662 C CA . SER A 1 82 ? 12.608 2.841 -23.819 1.00 60.12 82 SER A CA 1
ATOM 663 C C . SER A 1 82 ? 12.480 3.904 -24.906 1.00 60.12 82 SER A C 1
ATOM 665 O O . SER A 1 82 ? 13.493 4.243 -25.503 1.00 60.12 82 SER A O 1
ATOM 667 N N . LEU A 1 83 ? 11.293 4.478 -25.146 1.00 61.38 83 LEU A N 1
ATOM 668 C CA . LEU A 1 83 ? 11.138 5.571 -26.114 1.00 61.38 83 LEU A CA 1
ATOM 669 C C . LEU A 1 83 ? 11.879 6.840 -25.677 1.00 61.38 83 LEU A C 1
ATOM 671 O O . LEU A 1 83 ? 12.544 7.467 -26.496 1.00 61.38 83 LEU A O 1
ATOM 675 N N . ILE A 1 84 ? 11.783 7.212 -24.398 1.00 64.44 84 ILE A N 1
ATOM 676 C CA . ILE A 1 84 ? 12.465 8.398 -23.860 1.00 64.44 84 ILE A CA 1
ATOM 677 C C . ILE A 1 84 ? 13.984 8.219 -23.930 1.00 64.44 84 ILE A C 1
ATOM 679 O O . ILE A 1 84 ? 14.677 9.132 -24.364 1.00 64.44 84 ILE A O 1
ATOM 683 N N . MET A 1 85 ? 14.500 7.039 -23.570 1.00 61.94 85 MET A N 1
ATOM 684 C CA . MET A 1 85 ? 15.935 6.756 -23.662 1.00 61.94 85 MET A CA 1
ATOM 685 C C . MET A 1 85 ? 16.430 6.740 -25.113 1.00 61.94 85 MET A C 1
ATOM 687 O O . MET A 1 85 ? 17.467 7.326 -25.395 1.00 61.94 85 MET A O 1
ATOM 691 N N . ARG A 1 86 ? 15.655 6.185 -26.056 1.00 60.91 86 ARG A N 1
ATOM 692 C CA . ARG A 1 86 ? 16.031 6.163 -27.481 1.00 60.91 86 ARG A CA 1
ATOM 693 C C . ARG A 1 86 ? 16.127 7.552 -28.115 1.00 60.91 86 ARG A C 1
ATOM 695 O O . ARG A 1 86 ? 16.960 7.750 -28.984 1.00 60.91 86 ARG A O 1
ATOM 702 N N . ASN A 1 87 ? 15.279 8.494 -27.696 1.00 59.31 87 ASN A N 1
ATOM 703 C CA . ASN A 1 87 ? 15.311 9.871 -28.203 1.00 59.31 87 ASN A CA 1
ATOM 704 C C . ASN A 1 87 ? 16.450 10.709 -27.590 1.00 59.31 87 ASN A C 1
ATOM 706 O O . ASN A 1 87 ? 16.758 11.771 -28.120 1.00 59.31 87 ASN A O 1
ATOM 710 N N . LEU A 1 88 ? 17.064 10.269 -26.483 1.00 59.25 88 LEU A N 1
ATOM 711 C CA . LEU A 1 88 ? 18.257 10.923 -25.933 1.00 59.25 88 LEU A CA 1
ATOM 712 C C . LEU A 1 88 ? 19.546 10.506 -26.660 1.00 59.25 88 LEU A C 1
ATOM 714 O O . LEU A 1 88 ? 20.442 11.334 -26.773 1.00 59.25 88 LEU A O 1
ATOM 718 N N . ASP A 1 89 ? 19.622 9.280 -27.187 1.00 59.91 89 ASP A N 1
ATOM 719 C CA . ASP A 1 89 ? 20.788 8.790 -27.949 1.00 59.91 89 ASP A CA 1
ATOM 720 C C . ASP A 1 89 ? 20.914 9.418 -29.359 1.00 59.91 89 ASP A C 1
ATOM 722 O O . ASP A 1 89 ? 21.946 9.273 -30.006 1.00 59.91 89 ASP A O 1
ATOM 726 N N . GLU A 1 90 ? 19.884 10.119 -29.851 1.00 59.75 90 GLU A N 1
ATOM 727 C CA . GLU A 1 90 ? 19.899 10.847 -31.138 1.00 59.75 90 GLU A CA 1
ATOM 728 C C . GLU A 1 90 ? 20.354 12.317 -31.010 1.00 59.75 90 GLU A C 1
ATOM 730 O O . GLU A 1 90 ? 20.376 13.045 -32.004 1.00 59.75 90 GLU A O 1
ATOM 735 N N . ILE A 1 91 ? 20.721 12.764 -29.803 1.00 57.56 91 ILE A N 1
ATOM 736 C CA . ILE A 1 91 ? 21.272 14.100 -29.535 1.00 57.56 91 ILE A CA 1
ATOM 737 C C . ILE A 1 91 ? 22.765 13.964 -29.182 1.00 57.56 91 ILE A C 1
ATOM 739 O O . ILE A 1 91 ? 23.169 14.218 -28.049 1.00 57.56 91 ILE A O 1
ATOM 743 N N . ASP A 1 92 ? 23.571 13.551 -30.160 1.00 50.19 92 ASP A N 1
ATOM 744 C CA . ASP A 1 92 ? 25.029 13.769 -30.217 1.00 50.19 92 ASP A CA 1
ATOM 745 C C . ASP A 1 92 ? 25.385 14.300 -31.618 1.00 50.19 92 ASP A C 1
ATOM 747 O O . ASP A 1 92 ? 25.020 13.628 -32.615 1.00 50.19 92 ASP A O 1
#

Organism: NCBI:txid1314776

InterPro domains:
  IPR012423 Chromatin modification-related protein Eaf7/MRGBP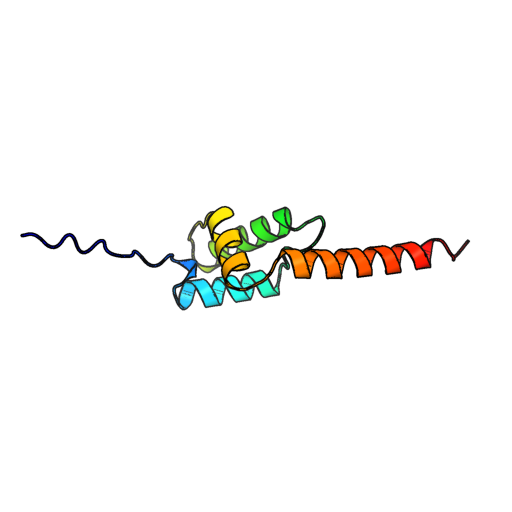 [PF07904] (19-75)
  IPR012423 Chromatin modification-related protein Eaf7/MRGBP [PTHR13581] (5-74)

Sequence (92 aa):
MEDDEASETTPWLDTVEGEIVFFRASMRARPVGIHRFFHVVCIMDQIRRQTGREVDGDDIWEKFRSMYDLDALEGLVSLSTSLIMRNLDEID